Protein AF-A0A0P6X031-F1 (afdb_monomer_lite)

Foldseek 3Di:
DDDDDDDDPDDDDDDKDKDFDADPVRHTAWMAIRNWIWGDPDDAWIWIDDPPWIWIWGFDDDVPDGQWIWIDIPPDIDIDGDDDDDD

pLDDT: mean 89.0, std 13.92, range [45.12, 98.56]

Secondary structure (DSSP, 8-state):
---PPPP--PPPPP---EEEEE-TTS-EEEEEETTEEEE--TTTEEEEEETTEEEEEEEEEETTEEEEEEEEETTEEEEEE------

Sequence (87 aa):
MQISSPLSLRATPETGQASYLYDGDGNLARGIVNGVVTFYPGRHYNRAVDGANVTVKKFYTLGSTTVAVRTVQGSTDTLNWILSDCH

Organism: NCBI:txid1134406

Radius of gyration: 19.72 Å; chains: 1; bounding box: 37×31×69 Å

Structure (mmCIF, N/CA/C/O backbone):
data_AF-A0A0P6X031-F1
#
_entry.id   AF-A0A0P6X031-F1
#
loop_
_atom_site.group_PDB
_atom_site.id
_atom_site.type_symbol
_atom_site.label_atom_id
_atom_site.label_alt_id
_atom_site.label_comp_id
_atom_site.label_asym_id
_atom_site.label_entity_id
_atom_site.label_seq_id
_atom_site.pdbx_PDB_ins_code
_atom_site.Cartn_x
_atom_site.Cartn_y
_atom_site.Cartn_z
_atom_site.occupancy
_atom_site.B_iso_or_equiv
_atom_site.auth_seq_id
_atom_site.auth_comp_id
_atom_site.auth_asym_id
_atom_site.auth_atom_id
_atom_site.pdbx_PDB_model_num
ATOM 1 N N . MET A 1 1 ? 5.180 -4.848 58.907 1.00 45.12 1 MET A N 1
ATOM 2 C CA . MET A 1 1 ? 5.810 -4.426 57.638 1.00 45.12 1 MET A CA 1
ATOM 3 C C . MET A 1 1 ? 5.239 -5.313 56.542 1.00 45.12 1 MET A C 1
ATOM 5 O O . MET A 1 1 ? 5.613 -6.473 56.465 1.00 45.12 1 MET A O 1
ATOM 9 N N . GLN A 1 2 ? 4.226 -4.837 55.816 1.00 45.78 2 GLN A N 1
ATOM 10 C CA . GLN A 1 2 ? 3.551 -5.616 54.773 1.00 45.78 2 GLN A CA 1
ATOM 11 C C . GLN A 1 2 ? 4.239 -5.301 53.445 1.00 45.78 2 GLN A C 1
ATOM 13 O O . GLN A 1 2 ? 4.251 -4.150 53.020 1.00 45.78 2 GLN A O 1
ATOM 18 N N . ILE A 1 3 ? 4.886 -6.299 52.849 1.00 51.66 3 ILE A N 1
ATOM 19 C CA . ILE A 1 3 ? 5.616 -6.145 51.591 1.00 51.66 3 ILE A CA 1
ATOM 20 C C . ILE A 1 3 ? 4.599 -6.345 50.466 1.00 51.66 3 ILE A C 1
ATOM 22 O O . ILE A 1 3 ? 4.044 -7.432 50.316 1.00 51.66 3 ILE A O 1
ATOM 26 N N . SER A 1 4 ? 4.294 -5.282 49.727 1.00 56.00 4 SER A N 1
ATOM 27 C CA . SER A 1 4 ? 3.386 -5.316 48.580 1.00 56.00 4 SER A CA 1
ATOM 28 C C . SER A 1 4 ? 4.004 -6.154 47.456 1.00 56.00 4 SER A C 1
ATOM 30 O O . SER A 1 4 ? 5.101 -5.847 46.989 1.00 56.00 4 SER A O 1
ATOM 32 N N . SER A 1 5 ? 3.312 -7.203 47.014 1.00 62.09 5 SER A N 1
ATOM 33 C CA . SER A 1 5 ? 3.724 -8.024 45.870 1.00 62.09 5 SER A CA 1
ATOM 34 C C . SER A 1 5 ? 3.705 -7.207 44.568 1.00 62.09 5 SER A C 1
ATOM 36 O O . SER A 1 5 ? 2.768 -6.430 44.364 1.00 62.09 5 SER A O 1
ATOM 38 N N . PRO A 1 6 ? 4.683 -7.374 43.658 1.00 63.06 6 PRO A N 1
ATOM 39 C CA . PRO A 1 6 ? 4.667 -6.682 42.374 1.00 63.06 6 PRO A CA 1
ATOM 40 C C . PRO A 1 6 ? 3.540 -7.224 41.481 1.00 63.06 6 PRO A C 1
ATOM 42 O O . PRO A 1 6 ? 3.335 -8.435 41.380 1.00 63.06 6 PRO A O 1
ATOM 45 N N . LEU A 1 7 ? 2.809 -6.322 40.821 1.00 62.25 7 LEU A N 1
ATOM 46 C CA . LEU A 1 7 ? 1.821 -6.678 39.803 1.00 62.25 7 LEU A CA 1
ATOM 47 C C . LEU A 1 7 ? 2.535 -7.360 38.628 1.00 62.25 7 LEU A C 1
ATOM 49 O O . LEU A 1 7 ? 3.397 -6.769 37.980 1.00 62.25 7 LEU A O 1
ATOM 53 N N . SER A 1 8 ? 2.174 -8.612 38.351 1.00 63.31 8 SER A N 1
ATOM 54 C CA . SER A 1 8 ? 2.630 -9.331 37.163 1.00 63.31 8 SER A CA 1
ATOM 55 C C . SER A 1 8 ? 1.906 -8.772 35.936 1.00 63.31 8 SER A C 1
ATOM 57 O O . SER A 1 8 ? 0.706 -8.986 35.764 1.00 63.31 8 SER A O 1
ATOM 59 N N . LEU A 1 9 ? 2.620 -8.035 35.084 1.00 62.09 9 LEU A N 1
ATOM 60 C CA . LEU A 1 9 ? 2.114 -7.614 33.778 1.00 62.09 9 LEU A CA 1
ATOM 61 C C . LEU A 1 9 ? 2.139 -8.819 32.833 1.00 62.09 9 LEU A C 1
ATOM 63 O O . LEU A 1 9 ? 3.116 -9.061 32.126 1.00 62.09 9 LEU A O 1
ATOM 67 N N . ARG A 1 10 ? 1.067 -9.613 32.844 1.00 69.62 10 ARG A N 1
ATOM 68 C CA . ARG A 1 10 ? 0.866 -10.675 31.857 1.00 69.62 10 ARG A CA 1
ATOM 69 C C . ARG A 1 10 ? 0.289 -10.048 30.590 1.00 69.62 10 ARG A C 1
ATOM 71 O O . ARG A 1 10 ? -0.813 -9.513 30.626 1.00 69.62 10 ARG A O 1
ATOM 78 N N . ALA A 1 11 ? 1.027 -10.112 29.483 1.00 63.84 11 ALA A N 1
ATOM 79 C CA . ALA A 1 11 ? 0.503 -9.711 28.182 1.00 63.84 11 ALA A CA 1
ATOM 80 C C . ALA A 1 11 ? -0.709 -10.591 27.832 1.00 63.84 11 ALA A C 1
ATOM 82 O O . ALA A 1 11 ? -0.612 -11.821 27.823 1.00 63.84 11 ALA A O 1
ATOM 83 N N . THR A 1 12 ? -1.855 -9.964 27.581 1.00 76.81 12 THR A N 1
ATOM 84 C CA . THR A 1 12 ? -3.039 -10.650 27.060 1.00 76.81 12 THR A CA 1
ATOM 85 C C . THR A 1 12 ? -2.874 -10.778 25.547 1.00 76.81 12 THR A C 1
ATOM 87 O O . THR A 1 12 ? -2.657 -9.756 24.898 1.00 76.81 12 THR A O 1
ATOM 90 N N . PRO A 1 13 ? -2.955 -11.986 24.963 1.00 69.75 13 PRO A N 1
ATOM 91 C CA . PRO A 1 13 ? -2.930 -12.124 23.515 1.00 69.75 13 PRO A CA 1
ATOM 92 C C . PRO A 1 13 ? -4.161 -11.437 22.916 1.00 69.75 13 PRO A C 1
ATOM 94 O O . PRO A 1 13 ? -5.294 -11.706 23.317 1.00 69.75 13 PRO A O 1
ATOM 97 N N . GLU A 1 14 ? -3.932 -10.542 21.963 1.00 76.69 14 GLU A N 1
ATOM 98 C CA . GLU A 1 14 ? -4.990 -9.899 21.194 1.00 76.69 14 GLU A CA 1
ATOM 99 C C . GLU A 1 14 ? -5.454 -10.831 20.069 1.00 76.69 14 GLU A C 1
ATOM 101 O O . GLU A 1 14 ? -4.665 -11.323 19.262 1.00 76.69 14 GLU A O 1
ATOM 106 N N . THR A 1 15 ? -6.753 -11.117 20.020 1.00 78.75 15 THR A N 1
ATOM 107 C CA . THR A 1 15 ? -7.354 -11.841 18.898 1.00 78.75 15 THR A CA 1
ATOM 108 C C . THR A 1 15 ? -7.649 -10.858 17.770 1.00 78.75 15 THR A C 1
ATOM 110 O O . THR A 1 15 ? -8.530 -10.011 17.917 1.00 78.75 15 THR A O 1
ATOM 113 N N . GLY A 1 16 ? -6.933 -10.977 16.651 1.00 80.38 16 GLY A N 1
ATOM 114 C CA . GLY A 1 16 ? -7.195 -10.220 15.425 1.00 80.38 16 GLY A CA 1
ATOM 115 C C . GLY A 1 16 ? -7.941 -11.042 14.374 1.00 80.38 16 GLY A C 1
ATOM 116 O O . GLY A 1 16 ? -7.775 -12.260 14.295 1.00 80.38 16 GLY A O 1
ATOM 117 N N . GLN A 1 17 ? -8.752 -10.379 13.549 1.00 89.44 17 GLN A N 1
ATOM 118 C CA . GLN A 1 17 ? -9.363 -10.988 12.363 1.00 89.44 17 GLN A CA 1
ATOM 119 C C . GLN A 1 17 ? -8.716 -10.413 11.107 1.00 89.44 17 GLN A C 1
ATOM 121 O O . GLN A 1 17 ? -8.587 -9.194 10.966 1.00 89.44 17 GLN A O 1
ATOM 126 N N . ALA A 1 18 ? -8.337 -11.299 10.188 1.00 95.62 18 ALA A N 1
ATOM 127 C CA . ALA A 1 18 ? -7.774 -10.936 8.900 1.00 95.62 18 ALA A CA 1
ATOM 128 C C . ALA A 1 18 ? -8.507 -11.667 7.769 1.00 95.62 18 ALA A C 1
ATOM 130 O O . ALA A 1 18 ? -8.799 -12.857 7.874 1.00 95.62 18 ALA A O 1
ATOM 131 N N . SER A 1 19 ? -8.790 -10.958 6.680 1.00 97.19 19 SER A N 1
ATOM 132 C CA . SER A 1 19 ? -9.286 -11.538 5.429 1.00 97.19 19 SER A CA 1
ATOM 133 C C . SER A 1 19 ? -8.534 -10.940 4.249 1.00 97.19 19 SER A C 1
ATOM 135 O O . SER A 1 19 ? -8.190 -9.757 4.259 1.00 97.19 19 SER A O 1
ATOM 137 N N . TYR A 1 20 ? -8.274 -11.759 3.235 1.00 97.69 20 TYR A N 1
ATOM 138 C CA . TYR A 1 20 ? -7.481 -11.383 2.071 1.00 97.69 20 TYR A CA 1
ATOM 139 C C . TYR A 1 20 ? -8.208 -11.794 0.794 1.00 97.69 20 TYR A C 1
ATOM 141 O O . TYR A 1 20 ? -8.820 -12.858 0.729 1.00 97.69 20 TYR A O 1
ATOM 149 N N . LEU A 1 21 ? -8.149 -10.926 -0.210 1.00 97.69 21 LEU A N 1
ATOM 150 C CA . LEU A 1 21 ? -8.674 -11.144 -1.548 1.00 97.69 21 LEU A CA 1
ATOM 151 C C . LEU A 1 21 ? -7.521 -11.042 -2.535 1.00 97.69 21 LEU A C 1
ATOM 153 O O . LEU A 1 21 ? -6.754 -10.074 -2.502 1.00 97.69 21 LEU A O 1
ATOM 157 N N . TYR A 1 22 ? -7.448 -12.029 -3.414 1.00 96.75 22 TYR A N 1
ATOM 158 C CA . TYR A 1 22 ? -6.458 -12.129 -4.472 1.00 96.75 22 TYR A CA 1
ATOM 159 C C . TYR A 1 22 ? -7.133 -11.887 -5.824 1.00 96.75 22 TYR A C 1
ATOM 161 O O . TYR A 1 22 ? -8.328 -12.159 -5.974 1.00 96.75 22 TYR A O 1
ATOM 169 N N . ASP A 1 23 ? -6.394 -11.332 -6.780 1.00 94.69 23 ASP A N 1
ATOM 170 C CA . ASP A 1 23 ? -6.854 -11.217 -8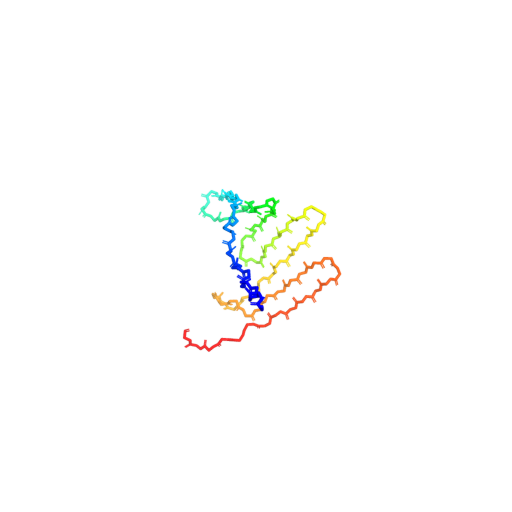.165 1.00 94.69 23 ASP A CA 1
ATOM 171 C C . ASP A 1 23 ? -6.727 -12.556 -8.921 1.00 94.69 23 ASP A C 1
ATOM 173 O O . ASP A 1 23 ? -6.305 -13.570 -8.362 1.00 94.69 23 ASP A O 1
ATOM 177 N N . GLY A 1 24 ? -7.133 -12.573 -10.196 1.00 96.25 24 GLY A N 1
ATOM 178 C CA . GLY A 1 24 ? -7.084 -13.776 -11.037 1.00 96.25 24 GLY A CA 1
ATOM 179 C C . GLY A 1 24 ? -5.670 -14.304 -11.302 1.00 96.25 24 GLY A C 1
ATOM 180 O O . GLY A 1 24 ? -5.525 -15.476 -11.640 1.00 96.25 24 GLY A O 1
ATOM 181 N N . ASP A 1 25 ? -4.650 -13.472 -11.086 1.00 95.44 25 ASP A N 1
ATOM 182 C CA . ASP A 1 25 ? -3.237 -13.813 -11.260 1.00 95.44 25 ASP A CA 1
ATOM 183 C C . ASP A 1 25 ? -2.583 -14.254 -9.934 1.00 95.44 25 ASP A C 1
ATOM 185 O O . ASP A 1 25 ? -1.396 -14.580 -9.894 1.00 95.44 25 ASP A O 1
ATOM 189 N N . GLY A 1 26 ? -3.349 -14.283 -8.837 1.00 95.75 26 GLY A N 1
ATOM 190 C CA . GLY A 1 26 ? -2.883 -14.686 -7.511 1.00 95.75 26 GLY A CA 1
ATOM 191 C C . GLY A 1 26 ? -2.147 -13.589 -6.738 1.00 95.75 26 GLY A C 1
ATOM 192 O O . GLY A 1 26 ? -1.573 -13.875 -5.684 1.00 95.75 26 GLY A O 1
ATOM 193 N N . ASN A 1 27 ? -2.169 -12.335 -7.200 1.00 94.56 27 ASN A N 1
ATOM 194 C CA . ASN A 1 27 ? -1.609 -11.223 -6.436 1.00 94.56 27 ASN A CA 1
ATOM 195 C C . ASN A 1 27 ? -2.593 -10.778 -5.356 1.00 94.56 27 ASN A C 1
ATOM 197 O O . ASN A 1 27 ? -3.809 -10.791 -5.548 1.00 94.56 27 ASN A O 1
ATOM 201 N N . LEU A 1 28 ? -2.071 -10.346 -4.207 1.00 95.44 28 LEU A N 1
ATOM 202 C CA . LEU A 1 28 ? -2.905 -9.761 -3.164 1.00 95.44 28 LEU A CA 1
ATOM 203 C C . LEU A 1 28 ? -3.516 -8.459 -3.694 1.00 95.44 28 LEU A C 1
ATOM 205 O O . LEU A 1 28 ? -2.779 -7.541 -4.031 1.00 95.44 28 LEU A O 1
ATOM 209 N N . ALA A 1 29 ? -4.845 -8.375 -3.734 1.00 96.69 29 ALA A N 1
ATOM 210 C CA . ALA A 1 29 ? -5.575 -7.211 -4.233 1.00 96.69 29 ALA A CA 1
ATOM 211 C C . ALA A 1 29 ? -6.142 -6.362 -3.086 1.00 96.69 29 ALA A C 1
ATOM 213 O O . ALA A 1 29 ? -6.130 -5.125 -3.134 1.00 96.69 29 ALA A O 1
ATOM 214 N N . ARG A 1 30 ? -6.629 -7.018 -2.024 1.00 97.50 30 ARG A N 1
ATOM 215 C CA . ARG A 1 30 ? -7.220 -6.351 -0.857 1.00 97.50 30 ARG A CA 1
ATOM 216 C C . ARG A 1 30 ? -7.050 -7.174 0.416 1.00 97.50 30 ARG A C 1
ATOM 218 O O . ARG A 1 30 ? -7.213 -8.386 0.398 1.00 97.50 30 ARG A O 1
ATOM 225 N N . GLY A 1 31 ? -6.790 -6.504 1.530 1.00 97.75 31 GLY A N 1
ATOM 226 C CA . GLY A 1 31 ? -6.763 -7.088 2.869 1.00 97.75 31 GLY A CA 1
ATOM 227 C C . GLY A 1 31 ? -7.663 -6.306 3.817 1.00 97.75 31 GLY A C 1
ATOM 228 O O . GLY A 1 31 ? -7.760 -5.084 3.707 1.00 97.75 31 GLY A O 1
ATOM 229 N N . ILE A 1 32 ? -8.322 -6.997 4.739 1.00 97.56 32 ILE A N 1
ATOM 230 C CA . ILE A 1 32 ? -9.011 -6.394 5.880 1.00 97.56 32 ILE A CA 1
ATOM 231 C C . ILE A 1 32 ? -8.379 -6.984 7.128 1.00 97.56 32 ILE A C 1
ATOM 233 O O . ILE A 1 32 ? -8.497 -8.188 7.339 1.00 97.56 32 ILE A O 1
ATOM 237 N N . VAL A 1 33 ? -7.720 -6.161 7.935 1.00 95.81 33 VAL A N 1
ATOM 238 C CA . VAL A 1 33 ? -7.086 -6.592 9.187 1.00 95.81 33 VAL A CA 1
ATOM 239 C C . 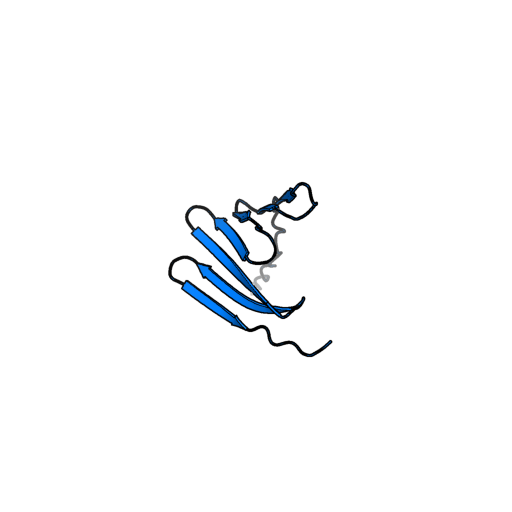VAL A 1 33 ? -7.596 -5.683 10.290 1.00 95.81 33 VAL A C 1
ATOM 241 O O . VAL A 1 33 ? -7.400 -4.473 10.218 1.00 95.81 33 VAL A O 1
ATOM 244 N N . ASN A 1 34 ? -8.288 -6.251 11.280 1.00 92.88 34 ASN A N 1
ATOM 245 C CA . ASN A 1 34 ? -8.855 -5.502 12.410 1.00 92.88 34 ASN A CA 1
ATOM 246 C C . ASN A 1 34 ? -9.685 -4.272 11.975 1.00 92.88 34 ASN A C 1
ATOM 248 O O . ASN A 1 34 ? -9.598 -3.207 12.573 1.00 92.88 34 ASN A O 1
ATOM 252 N N . GLY A 1 35 ? -10.464 -4.410 10.894 1.00 92.62 35 GLY A N 1
ATOM 253 C CA . GLY A 1 35 ? -11.300 -3.338 10.335 1.00 92.62 35 GLY A CA 1
ATOM 254 C C . GLY A 1 35 ? -10.597 -2.403 9.342 1.00 92.62 35 GLY A C 1
ATOM 255 O O . GLY A 1 35 ? -11.282 -1.751 8.555 1.00 92.62 35 GLY A O 1
ATOM 256 N N . VAL A 1 36 ? -9.261 -2.390 9.288 1.00 96.75 36 VAL A N 1
ATOM 257 C CA . VAL A 1 36 ? -8.503 -1.574 8.328 1.00 96.75 36 VAL A CA 1
ATOM 258 C C . VAL A 1 36 ? -8.516 -2.239 6.960 1.00 96.75 36 VAL A C 1
ATOM 260 O O . VAL A 1 36 ? -8.029 -3.361 6.797 1.00 96.75 36 VAL A O 1
ATOM 263 N N . VAL A 1 37 ? -9.033 -1.533 5.957 1.00 97.94 37 VAL A N 1
ATOM 264 C CA . VAL A 1 37 ? -9.077 -2.015 4.573 1.00 97.94 37 VAL A CA 1
ATOM 265 C C . VAL A 1 37 ? -7.854 -1.508 3.824 1.00 97.94 37 VAL A C 1
ATOM 267 O O . VAL A 1 37 ? -7.712 -0.308 3.610 1.00 97.94 37 VAL A O 1
ATOM 270 N N . THR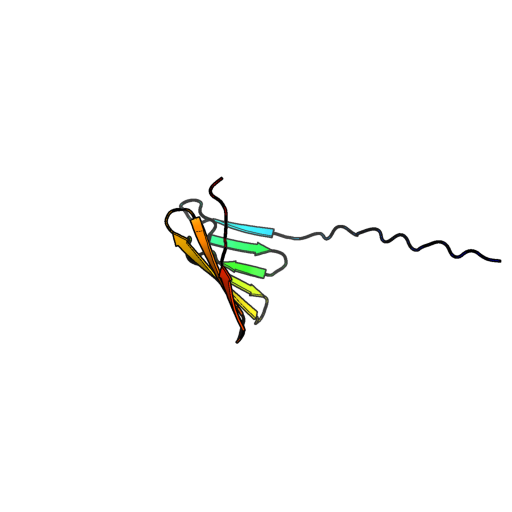 A 1 38 ? -6.993 -2.412 3.366 1.00 98.25 38 THR A N 1
ATOM 271 C CA . THR A 1 38 ? -5.838 -2.077 2.525 1.00 98.25 38 THR A CA 1
ATOM 272 C C . THR A 1 38 ? -6.039 -2.588 1.109 1.00 98.25 38 THR A C 1
ATOM 274 O O . THR A 1 38 ? -6.321 -3.766 0.909 1.00 98.25 38 THR A O 1
ATOM 277 N N . PHE A 1 39 ? -5.877 -1.707 0.128 1.00 97.88 39 PHE A N 1
ATOM 278 C CA . PHE A 1 39 ? -5.814 -2.047 -1.291 1.00 97.88 39 PHE A CA 1
ATOM 279 C C . PHE A 1 39 ? -4.357 -2.120 -1.747 1.00 97.88 39 PHE A C 1
ATOM 281 O O . PHE A 1 39 ? -3.547 -1.274 -1.348 1.00 97.88 39 PHE A O 1
ATOM 288 N N . TYR A 1 40 ? -4.061 -3.088 -2.613 1.00 96.75 40 TYR A N 1
ATOM 289 C CA . TYR A 1 40 ? -2.720 -3.401 -3.113 1.00 96.75 40 TYR A CA 1
ATOM 290 C C . TYR A 1 40 ? -2.680 -3.345 -4.656 1.00 96.75 40 TYR A C 1
ATOM 292 O O . TYR A 1 40 ? -2.618 -4.377 -5.321 1.00 96.75 40 TYR A O 1
ATOM 300 N N . PRO A 1 41 ? -2.780 -2.151 -5.267 1.00 92.06 41 PRO A N 1
ATOM 301 C CA . PRO A 1 41 ? -2.682 -1.975 -6.716 1.00 92.06 41 PRO A CA 1
ATOM 302 C C . PRO A 1 41 ? -1.238 -2.175 -7.206 1.00 92.06 41 PRO A C 1
ATOM 304 O O . PRO A 1 41 ? -0.488 -1.225 -7.455 1.00 92.06 41 PRO A O 1
ATOM 307 N N . GLY A 1 42 ? -0.850 -3.442 -7.344 1.00 87.69 42 GLY A N 1
ATOM 308 C CA . GLY A 1 42 ? 0.467 -3.846 -7.821 1.00 87.69 42 GLY A CA 1
ATOM 309 C C . GLY A 1 42 ? 1.610 -3.388 -6.908 1.00 87.69 42 GLY A C 1
ATOM 310 O O . GLY A 1 42 ? 1.457 -3.228 -5.700 1.00 87.69 42 GLY A O 1
ATOM 311 N N . ARG A 1 43 ? 2.795 -3.183 -7.496 1.00 85.19 43 ARG A N 1
ATOM 312 C CA . ARG A 1 43 ? 4.046 -2.933 -6.750 1.00 85.19 43 ARG A CA 1
ATOM 313 C C . ARG A 1 43 ? 4.281 -1.466 -6.367 1.00 85.19 43 ARG A C 1
ATOM 315 O O . ARG A 1 43 ? 5.258 -1.172 -5.688 1.00 85.19 43 ARG A O 1
ATOM 322 N N . HIS A 1 44 ? 3.436 -0.538 -6.818 1.00 87.62 44 HIS A N 1
ATOM 323 C CA . HIS A 1 44 ? 3.735 0.897 -6.736 1.00 87.62 44 HIS A CA 1
ATOM 324 C C . HIS A 1 44 ? 3.280 1.547 -5.435 1.00 87.62 44 HIS A C 1
ATOM 326 O O . HIS A 1 44 ? 3.982 2.405 -4.896 1.00 87.62 44 HIS A O 1
ATOM 332 N N . TYR A 1 45 ? 2.101 1.184 -4.932 1.00 96.19 45 TYR A N 1
ATOM 333 C CA . TYR A 1 45 ? 1.602 1.738 -3.684 1.00 96.19 45 TYR A CA 1
ATOM 334 C C . TYR A 1 45 ? 0.547 0.849 -3.037 1.00 96.19 45 TYR A C 1
ATOM 336 O O . TYR A 1 45 ? -0.151 0.109 -3.718 1.00 96.19 45 TYR A O 1
ATOM 344 N N . ASN A 1 46 ? 0.383 1.016 -1.728 1.00 97.69 46 ASN A N 1
ATOM 345 C CA . ASN A 1 46 ? -0.734 0.477 -0.964 1.00 97.69 46 ASN A CA 1
ATOM 346 C C . ASN A 1 46 ? -1.585 1.633 -0.443 1.00 97.69 46 ASN A C 1
ATOM 348 O O . ASN A 1 46 ? -1.052 2.684 -0.067 1.00 97.69 46 ASN A O 1
ATOM 352 N N . ARG A 1 47 ? -2.900 1.430 -0.373 1.00 98.00 47 ARG A N 1
ATOM 353 C CA . ARG A 1 47 ? -3.839 2.405 0.193 1.00 98.00 47 ARG A CA 1
ATOM 354 C C . ARG A 1 47 ? -4.625 1.767 1.327 1.00 98.00 47 ARG A C 1
ATOM 356 O O . ARG A 1 47 ? -5.512 0.959 1.068 1.00 98.00 47 ARG A O 1
ATOM 363 N N . ALA A 1 48 ? -4.299 2.145 2.556 1.00 98.25 48 ALA A N 1
ATOM 364 C CA . ALA A 1 48 ? -5.012 1.741 3.758 1.00 98.25 48 ALA A CA 1
ATOM 365 C C . ALA A 1 48 ? -6.090 2.773 4.110 1.00 98.25 48 ALA A C 1
ATOM 367 O O . ALA A 1 48 ? -5.849 3.979 4.036 1.00 98.25 48 ALA A O 1
ATOM 368 N N . VAL A 1 49 ? -7.272 2.288 4.472 1.00 98.12 49 VAL A N 1
ATOM 369 C CA . VAL A 1 49 ? -8.422 3.077 4.911 1.00 98.12 49 VAL A CA 1
ATOM 370 C C . VAL A 1 49 ? -8.839 2.578 6.286 1.00 98.12 49 VAL A C 1
ATOM 372 O O . VAL A 1 49 ? -9.169 1.401 6.444 1.00 98.12 49 VAL A O 1
ATOM 375 N N . ASP A 1 50 ? -8.832 3.488 7.251 1.00 97.12 50 ASP A N 1
ATOM 376 C CA . ASP A 1 50 ? -9.269 3.271 8.626 1.00 97.12 50 ASP A CA 1
ATOM 377 C C . ASP A 1 50 ? -10.277 4.365 9.007 1.00 97.12 50 ASP A C 1
ATOM 379 O O . ASP A 1 50 ? -9.919 5.510 9.305 1.00 97.12 50 ASP A O 1
ATOM 383 N N . GLY A 1 51 ? -11.567 4.045 8.881 1.00 94.75 51 GLY A N 1
ATOM 384 C CA . GLY A 1 51 ? -12.642 5.032 8.974 1.00 94.75 51 GLY A CA 1
ATOM 385 C C . GLY A 1 51 ? -12.469 6.155 7.943 1.00 94.75 51 GLY A C 1
ATOM 386 O O . GLY A 1 51 ? -12.471 5.910 6.737 1.00 94.75 51 GLY A O 1
ATOM 387 N N . ALA A 1 52 ? -12.318 7.394 8.420 1.00 95.00 52 ALA A N 1
ATOM 388 C CA . ALA A 1 52 ? -12.054 8.569 7.581 1.00 95.00 52 ALA A CA 1
ATOM 389 C C . ALA A 1 52 ? -10.559 8.780 7.271 1.00 95.00 52 ALA A C 1
ATOM 391 O O . ALA A 1 52 ? -10.215 9.601 6.418 1.00 95.00 52 ALA A O 1
ATOM 392 N N . ASN A 1 53 ? -9.664 8.058 7.950 1.00 96.56 53 ASN A N 1
ATOM 393 C CA . ASN A 1 53 ? -8.230 8.182 7.746 1.00 96.56 53 ASN A CA 1
ATOM 394 C C . ASN A 1 53 ? -7.795 7.350 6.543 1.00 96.56 53 ASN A C 1
ATOM 396 O O . ASN A 1 53 ? -8.136 6.174 6.411 1.00 96.56 53 ASN A O 1
ATOM 400 N N . VAL A 1 54 ? -7.001 7.964 5.670 1.00 97.81 54 VAL A N 1
ATOM 401 C CA . VAL A 1 54 ? -6.397 7.294 4.521 1.00 97.81 54 VAL A CA 1
ATOM 402 C C . VAL A 1 54 ? -4.890 7.433 4.621 1.00 97.81 54 VAL A C 1
ATOM 404 O O . VAL A 1 54 ? -4.372 8.547 4.694 1.00 97.81 54 VAL A O 1
ATOM 407 N N . THR A 1 55 ? -4.204 6.297 4.555 1.00 98.31 55 THR A N 1
ATOM 408 C CA . THR A 1 55 ? -2.747 6.232 4.497 1.00 98.31 55 THR A CA 1
ATOM 409 C C . THR A 1 55 ? -2.329 5.609 3.175 1.00 98.31 55 THR A C 1
ATOM 411 O O . THR A 1 55 ? -2.710 4.482 2.849 1.00 98.31 55 THR A O 1
ATOM 414 N N . VAL A 1 56 ? -1.522 6.332 2.404 1.00 98.31 56 VAL A N 1
ATOM 415 C CA . VAL A 1 56 ? -0.946 5.848 1.146 1.00 98.31 56 VAL A CA 1
ATOM 416 C C . VAL A 1 56 ? 0.543 5.606 1.347 1.00 98.31 56 VAL A C 1
ATOM 418 O O . VAL A 1 56 ? 1.279 6.538 1.665 1.00 98.31 56 VAL A O 1
ATOM 421 N N . LYS A 1 57 ? 0.995 4.369 1.126 1.00 98.19 57 LYS A N 1
ATOM 422 C CA . LYS A 1 57 ? 2.421 4.012 1.089 1.00 98.19 57 LYS A CA 1
ATOM 423 C C . LYS A 1 57 ? 2.852 3.825 -0.355 1.00 98.19 57 LYS A C 1
ATOM 425 O O . LYS A 1 57 ? 2.364 2.900 -0.990 1.00 98.19 57 LYS A O 1
ATOM 430 N N . LYS A 1 58 ? 3.742 4.674 -0.868 1.00 98.06 58 LYS A N 1
ATOM 431 C CA . LYS A 1 58 ? 4.347 4.548 -2.204 1.00 98.06 58 LYS A CA 1
ATOM 432 C C . LYS A 1 58 ? 5.734 3.929 -2.089 1.00 98.06 58 LYS A C 1
ATOM 434 O O . LYS A 1 58 ? 6.512 4.360 -1.238 1.00 98.06 58 LYS A O 1
ATOM 439 N N . PHE A 1 59 ? 6.045 2.977 -2.957 1.00 97.25 59 PHE A N 1
ATOM 440 C CA . PHE A 1 59 ? 7.326 2.277 -2.996 1.00 97.25 59 PHE A CA 1
ATOM 441 C C . PHE A 1 59 ? 8.137 2.759 -4.200 1.00 97.25 59 PHE A C 1
ATOM 443 O O . PHE A 1 59 ? 7.676 2.676 -5.339 1.00 97.25 59 PHE A O 1
ATOM 450 N N . TYR A 1 60 ? 9.341 3.270 -3.953 1.00 96.50 60 TYR A N 1
ATOM 451 C CA . TYR A 1 60 ? 10.281 3.662 -5.001 1.00 96.50 60 TYR A CA 1
ATOM 452 C C . TYR A 1 60 ? 11.329 2.572 -5.145 1.00 96.50 60 TYR A C 1
ATOM 454 O O . TYR A 1 60 ? 12.047 2.272 -4.191 1.00 96.50 60 TYR A O 1
ATOM 462 N N . THR A 1 61 ? 11.398 1.969 -6.328 1.00 94.00 61 THR A N 1
ATOM 463 C CA . THR A 1 61 ? 12.215 0.782 -6.582 1.00 94.00 61 THR A CA 1
ATOM 464 C C . THR A 1 61 ? 13.256 1.027 -7.668 1.00 94.00 61 THR A C 1
ATOM 466 O O . THR A 1 61 ? 12.932 1.601 -8.707 1.00 94.00 61 THR A O 1
ATOM 469 N N . LEU A 1 62 ? 14.471 0.520 -7.464 1.00 92.00 62 LEU A N 1
ATOM 470 C CA . LEU A 1 62 ? 15.487 0.345 -8.503 1.00 92.00 62 LEU A CA 1
ATOM 471 C C . LEU A 1 62 ? 15.632 -1.159 -8.763 1.00 92.00 62 LEU A C 1
ATOM 473 O O . LEU A 1 62 ? 16.100 -1.907 -7.906 1.00 92.00 62 LEU A O 1
ATOM 477 N N . GLY A 1 63 ? 15.162 -1.622 -9.925 1.00 90.94 63 GLY A N 1
ATOM 478 C CA . GLY A 1 63 ? 15.054 -3.054 -10.213 1.00 90.94 63 GLY A CA 1
ATOM 479 C C . GLY A 1 63 ? 14.101 -3.763 -9.242 1.00 90.94 63 GLY A C 1
ATOM 480 O O . GLY A 1 63 ? 12.929 -3.398 -9.125 1.00 90.94 63 GLY A O 1
ATOM 481 N N . SER A 1 64 ? 14.591 -4.790 -8.547 1.00 89.25 64 SER A N 1
ATOM 482 C CA . SER A 1 64 ? 13.832 -5.528 -7.527 1.00 89.25 64 SER A CA 1
ATOM 483 C C . SER A 1 64 ? 13.872 -4.892 -6.134 1.00 89.25 64 SER A C 1
ATOM 485 O O . SER A 1 64 ? 13.121 -5.333 -5.266 1.00 89.25 64 SER A O 1
ATOM 487 N N . THR A 1 65 ? 14.701 -3.869 -5.915 1.00 91.31 65 THR A N 1
ATOM 488 C CA . THR A 1 65 ? 14.984 -3.323 -4.581 1.00 91.31 65 THR A CA 1
ATOM 489 C C . THR A 1 65 ? 14.200 -2.044 -4.322 1.00 91.31 65 THR A C 1
ATOM 491 O O . THR A 1 65 ? 14.276 -1.095 -5.102 1.00 91.31 65 THR A O 1
ATOM 494 N N . THR A 1 66 ? 13.476 -1.984 -3.203 1.00 94.44 66 THR A N 1
ATOM 495 C CA . THR A 1 66 ? 12.856 -0.744 -2.710 1.00 94.44 66 THR A CA 1
ATOM 496 C C . THR A 1 66 ? 13.912 0.119 -2.027 1.00 94.44 66 THR A C 1
ATOM 498 O O . THR A 1 66 ? 14.498 -0.301 -1.037 1.00 94.44 66 THR A O 1
ATOM 501 N N . VAL A 1 67 ? 14.125 1.333 -2.532 1.00 95.88 67 VAL A N 1
ATOM 502 C CA . VAL A 1 67 ? 15.138 2.281 -2.029 1.00 95.88 67 VAL A CA 1
ATOM 503 C C . VAL A 1 67 ? 14.538 3.416 -1.202 1.00 95.88 67 VAL A C 1
ATOM 505 O O . VAL A 1 67 ? 15.238 4.077 -0.441 1.00 95.88 67 VAL A O 1
ATOM 508 N N . ALA A 1 68 ? 13.231 3.649 -1.325 1.00 97.56 68 ALA A N 1
ATOM 509 C CA . ALA A 1 68 ? 12.515 4.576 -0.464 1.00 97.56 68 ALA A CA 1
ATOM 510 C C . ALA A 1 68 ? 11.030 4.220 -0.365 1.00 97.56 68 ALA A C 1
ATOM 512 O O . ALA A 1 68 ? 10.438 3.656 -1.291 1.00 97.56 68 ALA A O 1
ATOM 513 N N . VAL A 1 69 ? 10.413 4.613 0.748 1.00 98.12 69 VAL A N 1
ATOM 514 C CA . VAL A 1 69 ? 8.967 4.527 0.965 1.00 98.12 69 VAL A CA 1
ATOM 515 C C . VAL A 1 69 ? 8.453 5.900 1.365 1.00 98.12 69 VAL A C 1
ATOM 517 O O . VAL A 1 69 ? 8.933 6.486 2.335 1.00 98.12 69 VAL A O 1
ATOM 520 N N . ARG A 1 70 ? 7.459 6.412 0.637 1.00 98.56 70 ARG A N 1
ATOM 521 C CA . ARG A 1 70 ? 6.729 7.622 1.035 1.00 98.56 70 ARG A CA 1
ATOM 522 C C . ARG A 1 70 ? 5.415 7.233 1.686 1.00 98.56 70 ARG A C 1
ATOM 524 O O . ARG A 1 70 ? 4.637 6.503 1.077 1.00 98.56 70 ARG A O 1
ATOM 531 N N . THR A 1 71 ? 5.159 7.746 2.881 1.00 98.50 71 THR A N 1
ATOM 532 C CA . THR A 1 71 ? 3.881 7.593 3.580 1.00 98.50 71 THR A CA 1
ATOM 533 C C . THR A 1 71 ? 3.174 8.938 3.609 1.00 98.50 71 THR A C 1
ATOM 535 O O . THR A 1 71 ? 3.707 9.902 4.152 1.00 98.50 71 THR A O 1
ATOM 538 N N . VAL A 1 72 ? 1.983 8.992 3.017 1.00 98.38 72 VAL A N 1
ATOM 539 C CA . VAL A 1 72 ? 1.110 10.169 3.033 1.00 98.38 72 VAL A CA 1
ATOM 540 C C . VAL A 1 72 ? -0.124 9.842 3.864 1.00 98.38 72 VAL A C 1
ATOM 542 O O . VAL A 1 72 ? -0.809 8.859 3.571 1.00 98.38 72 VAL A O 1
ATOM 545 N N . GLN A 1 73 ? -0.407 10.654 4.878 1.00 97.62 73 GLN A N 1
ATOM 546 C CA . GLN A 1 73 ? -1.581 10.535 5.740 1.00 97.62 73 GLN A CA 1
ATOM 547 C C . GLN A 1 73 ? -2.088 11.935 6.103 1.00 97.62 73 GLN A C 1
ATOM 549 O O . GLN A 1 73 ? -1.428 12.679 6.826 1.00 97.62 73 GLN A O 1
ATOM 554 N N . GLY A 1 74 ? -3.264 12.308 5.590 1.00 94.81 74 GLY A N 1
ATOM 555 C CA . GLY A 1 74 ? -3.767 13.679 5.717 1.00 94.81 74 GLY A CA 1
ATOM 556 C C . GLY A 1 74 ? -2.767 14.690 5.141 1.00 94.81 74 GLY A C 1
ATOM 557 O O . GLY A 1 74 ? -2.354 14.560 3.991 1.00 94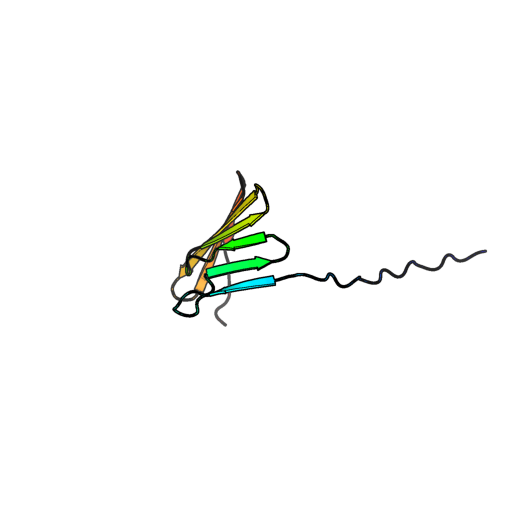.81 74 GLY A O 1
ATOM 558 N N . SER A 1 75 ? -2.357 15.668 5.951 1.00 96.56 75 SER A N 1
ATOM 559 C CA . SER A 1 75 ? -1.340 16.668 5.585 1.00 96.56 75 SER A CA 1
ATOM 560 C C . SER A 1 75 ? 0.099 16.232 5.892 1.00 96.56 75 SER A C 1
ATOM 562 O O . SER A 1 75 ? 1.035 16.977 5.610 1.00 96.56 75 SER A O 1
ATOM 564 N N . THR A 1 76 ? 0.295 15.056 6.493 1.00 97.94 76 THR A N 1
ATOM 565 C CA . THR A 1 76 ? 1.623 14.517 6.791 1.00 97.94 76 THR A CA 1
ATOM 566 C C . THR A 1 76 ? 2.143 13.737 5.590 1.00 97.94 76 THR A C 1
ATOM 568 O O . THR A 1 76 ? 1.512 12.786 5.131 1.00 97.94 76 THR A O 1
ATOM 571 N N . ASP A 1 77 ? 3.318 14.125 5.105 1.00 98.31 77 ASP A N 1
ATOM 572 C CA . ASP A 1 77 ? 4.039 13.460 4.022 1.00 98.31 77 ASP A CA 1
ATOM 573 C C . ASP A 1 77 ? 5.465 13.177 4.496 1.00 98.31 77 ASP A C 1
ATOM 575 O O . ASP A 1 77 ? 6.227 14.093 4.811 1.00 98.31 77 ASP A O 1
ATOM 579 N N . THR A 1 78 ? 5.808 11.898 4.621 1.00 98.56 78 THR A N 1
ATOM 580 C CA . THR A 1 78 ? 7.120 11.460 5.103 1.00 98.56 78 THR A CA 1
ATOM 581 C C . THR A 1 78 ? 7.770 10.551 4.075 1.00 98.56 78 THR A C 1
ATOM 583 O O . THR A 1 78 ? 7.184 9.550 3.661 1.00 98.56 78 THR A O 1
ATOM 586 N N . LEU A 1 79 ? 8.999 10.884 3.679 1.00 98.50 79 LEU A N 1
ATOM 587 C CA . LEU A 1 79 ? 9.835 10.064 2.809 1.00 98.50 79 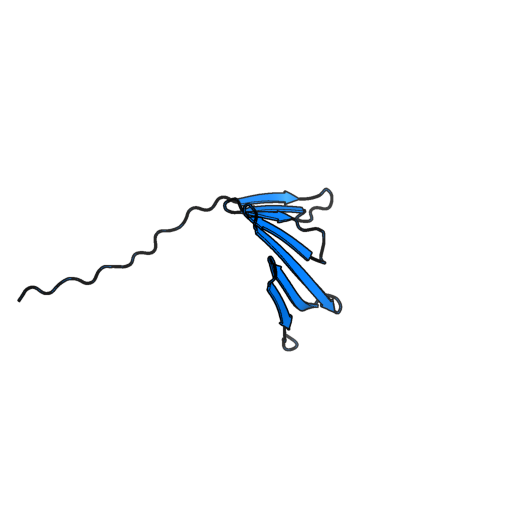LEU A CA 1
ATOM 588 C C . LEU A 1 79 ? 10.946 9.408 3.633 1.00 98.50 79 LEU A C 1
ATOM 590 O O . LEU A 1 79 ? 11.820 10.100 4.151 1.00 98.50 79 LEU A O 1
ATOM 594 N N . ASN A 1 80 ? 10.936 8.078 3.690 1.00 98.12 80 ASN A N 1
ATOM 595 C CA . ASN A 1 80 ? 11.979 7.293 4.338 1.00 98.12 80 ASN A CA 1
ATOM 596 C C . ASN A 1 80 ? 12.868 6.654 3.274 1.00 98.12 80 ASN A C 1
ATOM 598 O O . ASN A 1 80 ? 12.375 5.922 2.414 1.00 98.12 80 ASN A O 1
ATOM 602 N N . TRP A 1 81 ? 14.171 6.903 3.361 1.00 97.75 81 TRP A N 1
ATOM 603 C CA . TRP A 1 81 ? 15.178 6.236 2.540 1.00 97.75 81 TRP A CA 1
ATOM 604 C C . TRP A 1 81 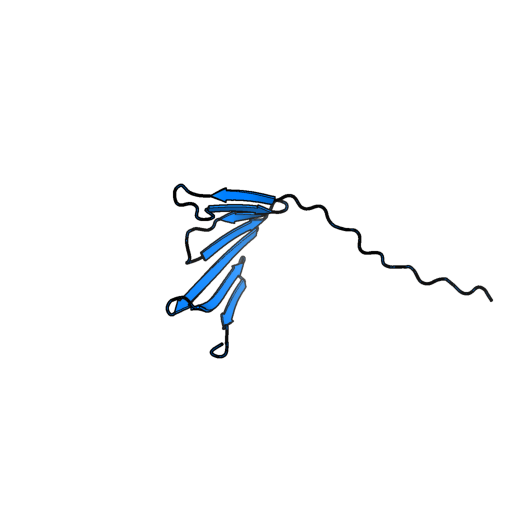? 15.591 4.918 3.188 1.00 97.75 81 TRP A C 1
ATOM 606 O O . TRP A 1 81 ? 15.814 4.860 4.398 1.00 97.75 81 TRP A O 1
ATOM 616 N N . ILE A 1 82 ? 15.680 3.867 2.379 1.00 95.81 82 ILE A N 1
ATOM 617 C CA . ILE A 1 82 ? 16.180 2.559 2.792 1.00 95.81 82 ILE A CA 1
ATOM 618 C C . ILE A 1 82 ? 17.618 2.469 2.297 1.00 95.81 82 ILE A C 1
ATOM 620 O O . ILE A 1 82 ? 17.871 2.453 1.093 1.00 95.81 82 ILE A O 1
ATOM 624 N N . LEU A 1 83 ? 18.551 2.451 3.244 1.00 92.38 83 LEU A N 1
ATOM 625 C CA . LEU A 1 83 ? 19.966 2.228 2.990 1.00 92.38 83 LEU A CA 1
ATOM 626 C C . LEU A 1 83 ? 20.287 0.818 3.469 1.00 92.38 83 LEU A C 1
ATOM 628 O O . LEU A 1 83 ? 20.130 0.511 4.650 1.00 92.38 83 LEU A O 1
ATOM 632 N N . SER A 1 84 ? 20.698 -0.030 2.539 1.00 85.12 84 SER A N 1
ATOM 633 C CA . SER A 1 84 ? 21.087 -1.409 2.806 1.00 85.12 84 SER A CA 1
ATOM 634 C C . SER A 1 84 ? 22.451 -1.657 2.184 1.00 85.12 84 SER A C 1
ATOM 636 O O . SER A 1 84 ? 22.794 -1.046 1.166 1.00 85.12 84 SER A O 1
ATOM 638 N N . ASP A 1 85 ? 23.231 -2.524 2.815 1.00 85.44 85 ASP A N 1
ATOM 639 C CA . ASP A 1 85 ? 24.415 -3.092 2.192 1.00 85.44 85 ASP A CA 1
ATOM 640 C C . ASP A 1 85 ? 24.008 -4.116 1.119 1.00 85.44 85 ASP A C 1
ATOM 642 O O . ASP A 1 85 ? 22.830 -4.385 0.868 1.00 85.44 85 ASP A O 1
ATOM 646 N N . CYS A 1 86 ? 24.999 -4.623 0.394 1.00 72.50 86 CYS A N 1
ATOM 647 C CA . CYS A 1 86 ? 24.804 -5.626 -0.640 1.00 72.50 86 CYS A CA 1
ATOM 648 C C . CYS A 1 86 ? 24.943 -7.042 -0.059 1.00 72.50 86 CYS A C 1
ATOM 650 O O . CYS A 1 86 ? 25.893 -7.755 -0.393 1.00 72.50 86 CYS A O 1
ATOM 652 N N . HIS A 1 87 ? 24.011 -7.463 0.800 1.00 54.06 87 HIS A N 1
ATOM 653 C CA . HIS A 1 87 ? 23.848 -8.886 1.114 1.00 54.06 87 HIS A CA 1
ATOM 654 C C . HIS A 1 87 ? 22.400 -9.292 1.385 1.00 54.06 87 HIS A C 1
ATOM 656 O O . HIS A 1 87 ? 21.770 -8.713 2.295 1.00 54.06 87 HIS A O 1
#